Protein AF-A0A965PPX3-F1 (afdb_monomer_lite)

Radius of gyration: 16.18 Å; chains: 1; bounding box: 37×32×42 Å

Structure (mmCIF, N/CA/C/O backbone):
data_AF-A0A965PPX3-F1
#
_entry.id   AF-A0A965PPX3-F1
#
loop_
_atom_site.group_PDB
_atom_site.id
_atom_site.type_symbol
_atom_site.label_atom_id
_atom_site.label_alt_id
_atom_site.label_comp_id
_atom_site.label_asym_id
_atom_site.label_entity_id
_atom_site.label_seq_id
_atom_site.pdbx_PDB_ins_code
_atom_site.Cartn_x
_atom_site.Cartn_y
_atom_site.Cartn_z
_atom_site.occupancy
_atom_site.B_iso_or_equiv
_atom_site.auth_seq_id
_atom_site.auth_comp_id
_atom_site.auth_asym_id
_atom_site.auth_atom_id
_atom_site.pdbx_PDB_model_num
ATOM 1 N N . MET A 1 1 ? 8.881 18.114 15.318 1.00 62.81 1 MET A N 1
ATOM 2 C CA . MET A 1 1 ? 7.863 17.046 15.359 1.00 62.81 1 MET A CA 1
ATOM 3 C C . MET A 1 1 ? 8.590 15.742 15.634 1.00 62.81 1 MET A C 1
ATOM 5 O O . MET A 1 1 ? 9.447 15.368 14.833 1.00 62.81 1 MET A O 1
ATOM 9 N N . ILE A 1 2 ? 8.352 15.150 16.800 1.00 89.44 2 ILE A N 1
ATOM 10 C CA . ILE A 1 2 ? 9.018 13.925 17.264 1.00 89.44 2 ILE A CA 1
ATOM 11 C C . ILE A 1 2 ? 8.296 12.715 16.636 1.00 89.44 2 ILE A C 1
ATOM 13 O O . ILE A 1 2 ? 7.190 12.852 16.116 1.00 89.44 2 ILE A O 1
ATOM 17 N N . TYR A 1 3 ? 8.942 11.547 16.596 1.00 92.56 3 TYR A N 1
ATOM 18 C CA . TYR A 1 3 ? 8.386 10.312 16.024 1.00 92.56 3 TYR A CA 1
ATOM 19 C C . TYR A 1 3 ? 6.971 9.988 16.544 1.00 92.56 3 TYR A C 1
ATOM 21 O O . TYR A 1 3 ? 6.069 9.766 15.740 1.00 92.56 3 TYR A O 1
ATOM 29 N N . GLU A 1 4 ? 6.758 10.060 17.861 1.00 95.19 4 GLU A N 1
ATOM 30 C CA . GLU A 1 4 ? 5.465 9.761 18.499 1.00 95.19 4 GLU A CA 1
ATOM 31 C C . GLU A 1 4 ? 4.334 10.692 18.047 1.00 95.19 4 GLU A C 1
ATOM 33 O O . GLU A 1 4 ? 3.204 10.243 17.839 1.00 95.19 4 GLU A O 1
ATOM 38 N N . ASP A 1 5 ? 4.638 11.974 17.812 1.00 96.75 5 ASP A N 1
ATOM 39 C CA . ASP A 1 5 ? 3.655 12.940 17.308 1.00 96.75 5 ASP A CA 1
ATOM 40 C C . ASP A 1 5 ? 3.153 12.519 15.921 1.00 96.75 5 ASP A C 1
ATOM 42 O O . ASP A 1 5 ? 1.961 12.599 15.627 1.00 96.75 5 ASP A O 1
ATOM 46 N N . LYS A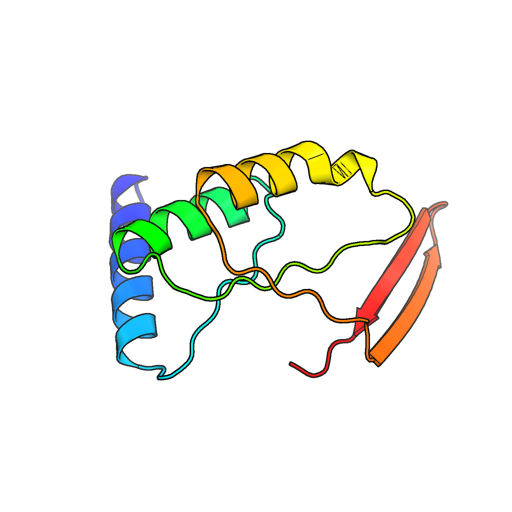 1 6 ? 4.063 12.032 15.064 1.00 95.62 6 LYS A N 1
ATOM 47 C CA . LYS A 1 6 ? 3.728 11.581 13.706 1.00 95.62 6 LYS A CA 1
ATOM 48 C C . LYS A 1 6 ? 2.885 10.315 13.723 1.00 95.62 6 LYS A C 1
ATOM 50 O O . LYS A 1 6 ? 1.937 10.219 12.950 1.00 95.62 6 LYS A O 1
ATOM 55 N N . VAL A 1 7 ? 3.227 9.359 14.587 1.00 96.44 7 VAL A N 1
ATOM 56 C CA . VAL A 1 7 ? 2.465 8.112 14.735 1.00 96.44 7 VAL A CA 1
ATOM 57 C C . VAL A 1 7 ? 1.061 8.417 15.253 1.00 96.44 7 VAL A C 1
ATOM 59 O O . VAL A 1 7 ? 0.081 7.974 14.658 1.00 96.44 7 VAL A O 1
ATOM 62 N N . SER A 1 8 ? 0.952 9.247 16.292 1.00 97.00 8 SER A N 1
ATOM 63 C CA . SER A 1 8 ? -0.336 9.666 16.858 1.00 97.00 8 SER A CA 1
ATOM 64 C C . SER A 1 8 ? -1.204 10.379 15.821 1.00 97.00 8 SER A C 1
ATOM 66 O O . SER A 1 8 ? -2.376 10.044 15.655 1.00 97.00 8 SER A O 1
ATOM 68 N N . TYR A 1 9 ? -0.614 11.310 15.068 1.00 97.56 9 TYR A N 1
ATOM 69 C CA . TYR A 1 9 ? -1.306 12.012 13.991 1.00 97.56 9 TYR A CA 1
ATOM 70 C C . TYR A 1 9 ? -1.768 11.063 12.874 1.00 97.56 9 TYR A C 1
ATOM 72 O O . TYR A 1 9 ? -2.897 11.173 12.403 1.00 97.56 9 TYR A O 1
ATOM 80 N N . ALA A 1 10 ? -0.940 10.089 12.481 1.00 97.75 10 ALA A N 1
ATOM 81 C CA . ALA A 1 10 ? -1.321 9.095 11.480 1.00 97.75 10 ALA A CA 1
ATOM 82 C C . ALA A 1 10 ? -2.512 8.239 11.941 1.00 97.75 10 ALA A C 1
ATOM 84 O O . ALA A 1 10 ? -3.435 8.017 11.160 1.00 97.75 10 ALA A O 1
ATOM 85 N N . HIS A 1 11 ? -2.536 7.805 13.208 1.00 98.19 11 HIS A N 1
ATOM 86 C CA . HIS A 1 11 ? -3.679 7.070 13.757 1.00 98.19 11 HIS A CA 1
ATOM 87 C C . HIS A 1 11 ? -4.968 7.899 13.720 1.00 98.19 11 HIS A C 1
ATOM 89 O O . HIS A 1 11 ? -5.993 7.371 13.294 1.00 98.19 11 HIS A O 1
ATOM 95 N N . GLN A 1 12 ? -4.905 9.180 14.101 1.00 98.25 12 GLN A N 1
ATOM 96 C CA . GLN A 1 12 ? -6.055 10.091 14.046 1.00 98.25 12 GLN A CA 1
ATOM 97 C C . GLN A 1 12 ? -6.572 10.276 12.616 1.00 98.25 12 GLN A C 1
ATOM 99 O O . GLN A 1 12 ? -7.776 10.205 12.380 1.00 98.25 12 GLN A O 1
ATOM 104 N N . LEU A 1 13 ? -5.671 10.474 11.650 1.00 98.12 13 LEU A N 1
ATOM 105 C CA . LEU A 1 13 ? -6.047 10.651 10.248 1.00 98.12 13 LEU A CA 1
ATOM 106 C C . LEU A 1 13 ? -6.711 9.393 9.667 1.00 98.12 13 LEU A C 1
ATOM 108 O O . LEU A 1 13 ? -7.689 9.496 8.925 1.00 98.12 13 LEU A O 1
ATOM 112 N N . ILE A 1 14 ? -6.197 8.209 10.012 1.00 98.19 14 ILE A N 1
ATOM 113 C CA . ILE A 1 14 ? -6.787 6.933 9.593 1.00 98.19 14 ILE A CA 1
ATOM 114 C C . ILE A 1 14 ? -8.194 6.794 10.172 1.00 98.19 14 ILE A C 1
ATOM 116 O O . ILE A 1 14 ? -9.126 6.531 9.420 1.00 98.19 14 ILE A O 1
ATOM 120 N N . GLU A 1 15 ? -8.363 7.007 11.477 1.00 98.12 15 GLU A N 1
ATOM 121 C CA . GLU A 1 15 ? -9.666 6.906 12.141 1.00 98.12 15 GLU A CA 1
ATOM 122 C C . GLU A 1 15 ? -10.701 7.851 11.510 1.00 98.12 15 GLU A C 1
ATOM 124 O O . GLU A 1 15 ? -11.800 7.418 11.159 1.00 98.12 15 GLU A O 1
ATOM 129 N N . GLN A 1 16 ? -10.322 9.110 11.269 1.00 98.00 16 GLN A N 1
ATOM 130 C CA . GLN A 1 16 ? -11.174 10.095 10.594 1.00 98.00 16 GLN A CA 1
ATOM 131 C C . GLN A 1 16 ? -11.564 9.642 9.183 1.00 98.00 16 GLN A C 1
ATOM 133 O O . GLN A 1 16 ? -12.742 9.658 8.836 1.00 98.00 16 GLN A O 1
ATOM 138 N N . SER A 1 17 ? -10.597 9.166 8.396 1.00 97.44 17 SER A N 1
ATOM 139 C CA . SER A 1 17 ? -10.847 8.696 7.028 1.00 97.44 17 SER A CA 1
ATOM 140 C C . SER A 1 17 ? -11.783 7.482 7.001 1.00 97.44 17 SER A C 1
ATOM 142 O O . SER A 1 17 ? -12.668 7.389 6.152 1.00 97.44 17 SER A O 1
ATOM 144 N N . LEU A 1 18 ? -11.615 6.541 7.935 1.00 96.88 18 LEU A N 1
ATOM 145 C CA . LEU A 1 18 ? -12.472 5.356 8.034 1.00 96.88 18 LEU A CA 1
ATOM 146 C C . LEU A 1 18 ? -13.904 5.700 8.466 1.00 96.88 18 LEU A C 1
ATOM 148 O O . LEU A 1 18 ? -14.823 4.969 8.101 1.00 96.88 18 LEU A O 1
ATOM 152 N N . ALA A 1 19 ? -14.090 6.783 9.226 1.00 97.12 19 ALA A N 1
ATOM 153 C CA . ALA A 1 19 ? -15.405 7.282 9.620 1.00 97.12 19 ALA A CA 1
ATOM 154 C C . ALA A 1 19 ? -16.089 8.101 8.509 1.00 97.12 19 ALA A C 1
ATOM 156 O O . ALA A 1 19 ? -17.311 8.056 8.384 1.00 97.12 19 ALA A O 1
ATOM 157 N N . GLU A 1 20 ? -15.317 8.841 7.709 1.00 98.00 20 GLU A N 1
ATOM 158 C CA . GLU A 1 20 ? -15.833 9.706 6.642 1.00 98.00 20 GLU A CA 1
ATOM 159 C C . GLU A 1 20 ? -16.251 8.921 5.388 1.00 98.00 20 GLU A C 1
ATOM 161 O O . GLU A 1 20 ? -17.290 9.209 4.791 1.00 98.00 20 GLU A O 1
ATOM 166 N N . PHE A 1 21 ? -15.474 7.910 4.986 1.00 96.50 21 PHE A N 1
ATOM 167 C CA . PHE A 1 21 ? -15.681 7.199 3.721 1.00 96.50 21 PHE A CA 1
ATOM 168 C C . PHE A 1 21 ? -16.302 5.808 3.915 1.00 96.50 21 PHE A C 1
ATOM 170 O O . PHE A 1 21 ? -15.810 4.986 4.685 1.00 96.50 21 PHE A O 1
ATOM 177 N N . GLY A 1 22 ? -17.347 5.491 3.138 1.00 94.62 22 GLY A N 1
ATOM 178 C CA . GLY A 1 22 ? -18.066 4.210 3.240 1.00 94.62 22 GLY A CA 1
ATOM 179 C C . GLY A 1 22 ? -17.329 2.994 2.660 1.00 94.62 22 GLY A C 1
ATOM 180 O O . GLY A 1 22 ? -17.507 1.875 3.141 1.00 94.62 22 GLY A O 1
ATOM 181 N N . HIS A 1 23 ? -16.477 3.196 1.649 1.00 94.50 23 HIS A N 1
ATOM 182 C CA . HIS A 1 23 ? -15.772 2.117 0.938 1.00 94.50 23 HIS A CA 1
ATOM 183 C C . HIS A 1 23 ? -14.281 2.417 0.711 1.00 94.50 23 HIS A C 1
ATOM 185 O O . HIS A 1 23 ? -13.825 2.423 -0.433 1.00 94.50 23 HIS A O 1
ATOM 191 N N . PRO A 1 24 ? -13.490 2.695 1.760 1.00 96.50 24 PRO A N 1
ATOM 192 C CA . PRO A 1 24 ? -12.082 2.991 1.570 1.00 96.50 24 PRO A CA 1
ATOM 193 C C . PRO A 1 24 ? -11.305 1.701 1.275 1.00 96.50 24 PRO A C 1
ATOM 195 O O . PRO A 1 24 ? -11.700 0.596 1.656 1.00 96.50 24 PRO A O 1
ATOM 198 N N . CYS A 1 25 ? -10.176 1.855 0.596 1.00 96.19 25 CYS A N 1
ATOM 199 C CA . CYS A 1 25 ? -9.254 0.779 0.257 1.00 96.19 25 CYS A CA 1
ATOM 200 C C . CYS A 1 25 ? -7.816 1.218 0.547 1.00 96.19 25 CYS A C 1
ATOM 202 O O . CYS A 1 25 ? -7.549 2.403 0.758 1.00 96.19 25 CYS A O 1
ATOM 204 N N . ILE A 1 26 ? -6.888 0.262 0.570 1.00 97.19 26 ILE A N 1
ATOM 205 C CA . ILE A 1 26 ? -5.466 0.541 0.790 1.00 97.19 26 ILE A CA 1
ATOM 206 C C . ILE A 1 26 ? -4.720 0.347 -0.529 1.00 97.19 26 ILE A C 1
ATOM 208 O O . ILE A 1 26 ? -4.602 -0.778 -1.010 1.00 97.19 26 ILE A O 1
ATOM 212 N N . ALA A 1 27 ? -4.162 1.418 -1.091 1.00 96.00 27 ALA A N 1
ATOM 213 C CA . ALA A 1 27 ? -3.172 1.299 -2.158 1.00 96.00 27 ALA A CA 1
ATOM 214 C C . ALA A 1 27 ? -1.830 0.856 -1.549 1.00 96.00 27 ALA A C 1
ATOM 216 O O . ALA A 1 27 ? -1.210 1.599 -0.783 1.00 96.00 27 ALA A O 1
ATOM 217 N N . CYS A 1 28 ? -1.385 -0.366 -1.851 1.00 97.56 28 CYS A N 1
ATOM 218 C CA . CYS A 1 28 ? -0.204 -0.958 -1.226 1.00 97.56 28 CYS A CA 1
ATOM 219 C C . CYS A 1 28 ? 0.729 -1.569 -2.271 1.00 97.56 28 CYS A C 1
ATOM 221 O O . CYS A 1 28 ? 0.400 -2.566 -2.905 1.00 97.56 28 CYS A O 1
ATOM 223 N N . SER A 1 29 ? 1.932 -1.006 -2.402 1.00 96.00 29 SER A N 1
ATOM 224 C CA . SER A 1 29 ? 3.002 -1.575 -3.236 1.00 96.00 29 SER A CA 1
ATOM 225 C C . SER A 1 29 ? 3.815 -2.661 -2.524 1.00 96.00 29 SER A C 1
ATOM 227 O O . SER A 1 29 ? 4.725 -3.235 -3.116 1.00 96.00 29 SER A O 1
ATOM 229 N N . PHE A 1 30 ? 3.540 -2.895 -1.234 1.00 97.31 30 PHE A N 1
ATOM 230 C CA . PHE A 1 30 ? 4.350 -3.714 -0.323 1.00 97.31 30 PHE A CA 1
ATOM 231 C C . PHE A 1 30 ? 5.804 -3.234 -0.151 1.00 97.31 30 PHE A C 1
ATOM 233 O O . PHE A 1 30 ? 6.637 -3.944 0.411 1.00 97.31 30 PHE A O 1
ATOM 240 N N . GLY A 1 31 ? 6.115 -2.005 -0.578 1.00 96.44 31 GLY A N 1
ATOM 241 C CA . GLY A 1 31 ? 7.340 -1.306 -0.197 1.00 96.44 31 GLY A CA 1
ATOM 242 C C . GLY A 1 31 ? 7.301 -0.826 1.258 1.00 96.44 31 GLY A C 1
ATOM 243 O O . GLY A 1 31 ? 6.255 -0.848 1.905 1.00 96.44 31 GLY A O 1
ATOM 244 N N . LYS A 1 32 ? 8.438 -0.341 1.775 1.00 97.06 32 LYS A N 1
ATOM 245 C CA . LYS A 1 32 ? 8.587 0.059 3.189 1.00 97.06 32 LYS A CA 1
ATOM 246 C C . LYS A 1 32 ? 7.494 1.027 3.674 1.00 97.06 32 LYS A C 1
ATOM 248 O O . LYS A 1 32 ? 6.945 0.825 4.749 1.00 97.06 32 LYS A O 1
ATOM 253 N N . ASP A 1 33 ? 7.148 2.035 2.870 1.00 97.31 33 ASP A N 1
ATOM 254 C CA . ASP A 1 33 ? 6.201 3.079 3.277 1.00 97.31 33 ASP A CA 1
ATOM 255 C C . ASP A 1 33 ? 4.770 2.529 3.278 1.00 97.31 33 ASP A C 1
ATOM 257 O O . ASP A 1 33 ? 4.042 2.683 4.257 1.00 97.31 33 ASP A O 1
ATOM 261 N N . SER A 1 34 ? 4.392 1.791 2.228 1.00 97.75 34 SER A N 1
ATOM 262 C CA . SER A 1 34 ? 3.094 1.111 2.160 1.00 97.75 34 SER A CA 1
ATOM 263 C C . SER A 1 34 ? 2.932 0.048 3.247 1.00 97.75 34 SER A C 1
ATOM 265 O O . SER A 1 34 ? 1.828 -0.119 3.749 1.00 97.75 34 SER A O 1
ATOM 267 N N . MET A 1 35 ? 4.005 -0.640 3.651 1.00 98.12 35 MET A N 1
ATOM 268 C CA . MET A 1 35 ? 3.962 -1.608 4.752 1.00 98.12 35 MET A CA 1
ATOM 269 C C . MET A 1 35 ? 3.691 -0.941 6.100 1.00 98.12 35 MET A C 1
ATOM 271 O O . MET A 1 35 ? 2.923 -1.480 6.891 1.00 98.12 35 MET A O 1
ATOM 275 N N . VAL A 1 36 ? 4.273 0.236 6.351 1.00 97.56 36 VAL A N 1
ATOM 276 C CA . VAL A 1 36 ? 3.968 1.016 7.559 1.00 97.56 36 VAL A CA 1
ATOM 277 C C . VAL A 1 36 ? 2.508 1.468 7.545 1.00 97.56 36 VAL A C 1
ATOM 279 O O . VAL A 1 36 ? 1.813 1.297 8.541 1.00 97.56 36 VAL A O 1
ATOM 282 N N . VAL A 1 37 ? 2.009 1.981 6.416 1.00 97.69 37 VAL A N 1
ATOM 283 C CA . VAL A 1 37 ? 0.593 2.371 6.290 1.00 97.69 37 VAL A CA 1
ATOM 284 C C . VAL A 1 37 ? -0.334 1.167 6.477 1.00 97.69 37 VAL A C 1
ATOM 286 O O . VAL A 1 37 ? -1.298 1.261 7.232 1.00 97.69 37 VAL A O 1
ATOM 289 N N . LEU A 1 38 ? -0.033 0.029 5.846 1.00 98.12 38 LEU A N 1
ATOM 290 C CA . LEU A 1 38 ? -0.795 -1.211 5.996 1.00 98.12 38 LEU A CA 1
ATOM 291 C C . LEU A 1 38 ? -0.847 -1.661 7.462 1.00 98.12 38 LEU A C 1
ATOM 293 O O . LEU A 1 38 ? -1.923 -2.003 7.944 1.00 98.12 38 LEU A O 1
ATOM 297 N N . ASP A 1 39 ? 0.283 -1.640 8.175 1.00 97.56 39 ASP A N 1
ATOM 298 C CA . ASP A 1 39 ? 0.332 -1.983 9.601 1.00 97.56 39 ASP A CA 1
ATOM 299 C C . ASP A 1 39 ? -0.537 -1.041 10.443 1.00 97.56 39 ASP A C 1
ATOM 301 O O . ASP A 1 39 ? -1.366 -1.500 11.229 1.00 97.56 39 ASP A O 1
ATOM 305 N N . LEU A 1 40 ? -0.408 0.274 10.238 1.00 97.88 40 LEU A N 1
ATOM 306 C CA . LEU A 1 40 ? -1.180 1.274 10.976 1.00 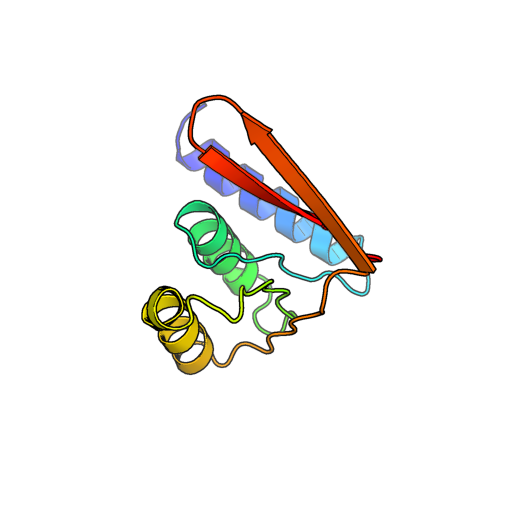97.88 40 LEU A CA 1
ATOM 307 C C . LEU A 1 40 ? -2.686 1.143 10.721 1.00 97.88 40 LEU A C 1
ATOM 309 O O . LEU A 1 40 ? -3.467 1.180 11.670 1.00 97.88 40 LEU A O 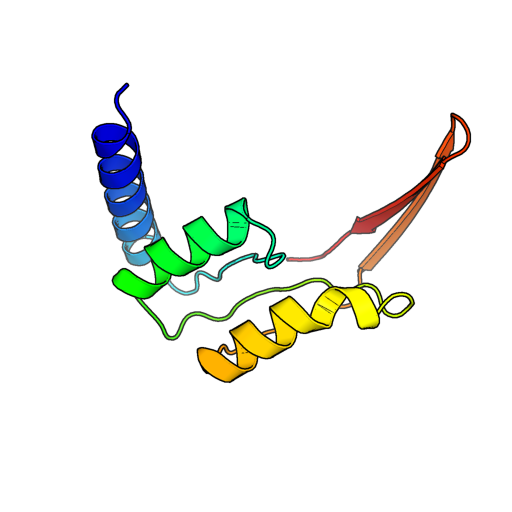1
ATOM 313 N N . VAL A 1 41 ? -3.103 0.960 9.465 1.00 97.94 41 VAL A N 1
ATOM 314 C CA . VAL A 1 41 ? -4.521 0.821 9.104 1.00 97.94 41 VAL A CA 1
ATOM 315 C C . VAL A 1 41 ? -5.110 -0.467 9.675 1.00 97.94 41 VAL A C 1
ATOM 317 O O . VAL A 1 41 ? -6.200 -0.427 10.243 1.00 97.94 41 VAL A O 1
ATOM 320 N N . ARG A 1 42 ? -4.381 -1.590 9.615 1.00 96.69 42 ARG A N 1
ATOM 321 C CA . ARG A 1 42 ? -4.854 -2.883 10.140 1.00 96.69 42 ARG A CA 1
ATOM 322 C C . ARG A 1 42 ? -5.085 -2.895 11.648 1.00 96.69 42 ARG A C 1
ATOM 324 O O . ARG A 1 42 ? -5.886 -3.692 12.119 1.00 96.69 42 ARG A O 1
ATOM 331 N N . ARG A 1 43 ? -4.432 -2.009 12.406 1.00 96.81 43 ARG A N 1
ATOM 332 C CA . ARG A 1 43 ? -4.706 -1.829 13.845 1.00 96.81 43 ARG A CA 1
ATOM 333 C C . ARG A 1 43 ? -6.077 -1.206 14.122 1.00 96.81 43 ARG A C 1
ATOM 335 O O . ARG A 1 43 ? -6.571 -1.339 15.236 1.00 96.81 43 ARG A O 1
ATOM 342 N N . HIS A 1 44 ? -6.667 -0.535 13.133 1.00 97.12 44 HIS A N 1
ATOM 343 C CA . HIS A 1 44 ? -8.009 0.048 13.208 1.00 97.12 44 HIS A CA 1
ATOM 344 C C . HIS A 1 44 ? -9.055 -0.823 12.511 1.00 97.12 44 HIS A C 1
ATOM 346 O O . HIS A 1 44 ? -10.145 -1.018 13.042 1.00 97.12 44 HIS A O 1
ATOM 352 N N . ARG A 1 45 ? -8.733 -1.342 11.318 1.00 95.75 45 ARG A N 1
ATOM 353 C CA . ARG A 1 45 ? -9.596 -2.234 10.538 1.00 95.75 45 ARG A CA 1
ATOM 354 C C . ARG A 1 45 ? -8.775 -3.137 9.616 1.00 95.75 45 ARG A C 1
ATOM 356 O O . ARG A 1 45 ? -8.020 -2.645 8.777 1.00 95.75 45 ARG A O 1
ATOM 363 N N . ASP A 1 46 ? -8.942 -4.449 9.744 1.00 95.19 46 ASP A N 1
ATOM 364 C CA . ASP A 1 46 ? -8.104 -5.466 9.098 1.00 95.19 46 ASP A CA 1
ATOM 365 C C . ASP A 1 46 ? -8.738 -6.165 7.880 1.00 95.19 46 ASP A C 1
ATOM 367 O O . ASP A 1 46 ? -8.043 -6.899 7.180 1.00 95.19 46 ASP A O 1
ATOM 371 N N . ASP A 1 47 ? -10.008 -5.894 7.572 1.00 95.50 47 ASP A N 1
ATOM 372 C CA . ASP A 1 47 ? -10.779 -6.517 6.482 1.00 95.50 47 ASP A CA 1
ATOM 373 C C . ASP A 1 47 ? -10.843 -5.677 5.186 1.00 95.50 47 ASP A C 1
ATOM 375 O O . ASP A 1 47 ? -11.556 -6.004 4.224 1.00 95.50 47 ASP A O 1
ATOM 379 N N . LEU A 1 48 ? -10.078 -4.583 5.144 1.00 97.44 48 LEU A N 1
ATOM 380 C CA . LEU A 1 48 ? -10.055 -3.658 4.017 1.00 97.44 48 LEU A CA 1
ATOM 381 C C . LEU A 1 48 ? -9.516 -4.296 2.732 1.00 97.44 48 LEU A C 1
ATOM 383 O O . LEU A 1 48 ? -8.515 -5.015 2.770 1.00 97.44 48 LEU A O 1
ATOM 387 N N . PRO A 1 49 ? -10.123 -3.999 1.564 1.00 97.56 49 PRO A N 1
ATOM 388 C CA . PRO A 1 49 ? -9.560 -4.425 0.301 1.00 97.56 49 PRO A CA 1
ATOM 389 C C . PRO A 1 49 ? -8.275 -3.641 0.012 1.00 97.56 49 PRO A C 1
ATOM 391 O O . PRO A 1 49 ? -8.182 -2.431 0.247 1.00 97.56 49 PRO A O 1
ATOM 394 N N . VAL A 1 50 ? -7.289 -4.345 -0.529 1.00 98.12 50 VAL A N 1
ATOM 39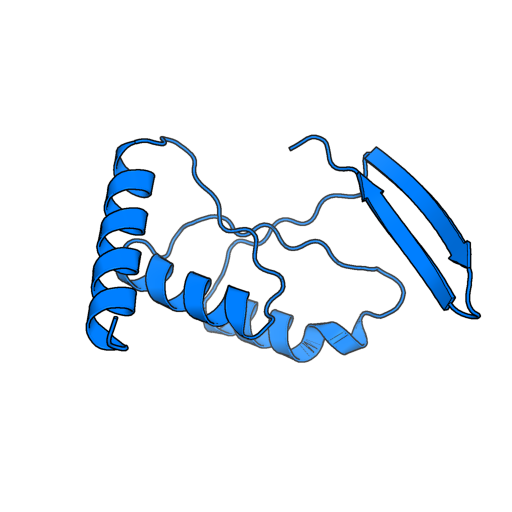5 C CA . VAL A 1 50 ? -5.995 -3.793 -0.928 1.00 98.12 50 VAL A CA 1
ATOM 396 C C . VAL A 1 50 ? -5.938 -3.723 -2.448 1.00 98.12 50 VAL A C 1
ATOM 398 O O . VAL A 1 50 ? -6.274 -4.695 -3.121 1.00 98.12 50 VAL A O 1
ATOM 401 N N . VAL A 1 51 ? -5.488 -2.597 -2.993 1.00 97.00 51 VAL A N 1
ATOM 402 C CA . VAL A 1 51 ? -5.167 -2.453 -4.416 1.00 97.00 51 VAL A CA 1
ATOM 403 C C . VAL A 1 51 ? -3.655 -2.540 -4.577 1.00 97.00 51 VAL A C 1
ATOM 405 O O . VAL A 1 51 ? -2.913 -1.775 -3.954 1.00 97.00 51 VAL A O 1
ATOM 408 N N . PHE A 1 52 ? -3.205 -3.482 -5.403 1.00 95.75 52 PHE A N 1
ATOM 409 C CA . PHE A 1 52 ? -1.796 -3.703 -5.698 1.00 95.75 52 PHE A CA 1
ATOM 410 C C . PHE A 1 52 ? -1.586 -3.902 -7.198 1.00 95.75 52 PHE A C 1
ATOM 412 O O . PHE A 1 52 ? -1.866 -4.972 -7.733 1.00 95.75 52 PHE A O 1
ATOM 419 N N . HIS A 1 53 ? -1.063 -2.869 -7.855 1.00 92.69 53 HIS A N 1
ATOM 420 C CA . HIS A 1 53 ? -0.716 -2.918 -9.272 1.00 92.69 53 HIS A CA 1
ATOM 421 C C . HIS A 1 53 ? 0.589 -3.683 -9.479 1.00 92.69 53 HIS A C 1
ATOM 423 O O . HIS A 1 53 ? 1.625 -3.326 -8.904 1.00 92.69 53 HIS A O 1
ATOM 429 N N . ARG A 1 54 ? 0.535 -4.737 -10.298 1.00 89.69 54 ARG A N 1
ATOM 430 C CA . ARG A 1 54 ? 1.683 -5.601 -10.588 1.00 89.69 54 ARG A CA 1
ATOM 431 C C . ARG A 1 54 ? 2.056 -5.551 -12.057 1.00 89.69 54 ARG A C 1
ATOM 433 O O . ARG A 1 54 ? 1.204 -5.525 -12.936 1.00 89.69 54 ARG A O 1
ATOM 440 N N . GLU A 1 55 ? 3.354 -5.658 -12.299 1.00 87.75 55 GLU A N 1
ATOM 441 C CA . GLU A 1 55 ? 3.911 -5.778 -13.634 1.00 87.75 55 GLU A CA 1
ATOM 442 C C . GLU A 1 55 ? 4.109 -7.255 -13.995 1.00 87.75 55 GLU A C 1
ATOM 444 O O . GLU A 1 55 ? 4.874 -7.966 -13.327 1.00 87.75 55 GLU A O 1
ATOM 449 N N . PRO A 1 56 ? 3.469 -7.756 -15.066 1.00 84.00 56 PRO A N 1
ATOM 450 C CA . PRO A 1 56 ? 3.468 -9.183 -15.378 1.00 84.00 56 PRO A CA 1
ATOM 451 C C . PRO A 1 56 ? 4.845 -9.725 -15.794 1.00 84.00 56 PRO A C 1
ATOM 453 O O . PRO A 1 56 ? 5.073 -10.931 -15.715 1.00 84.00 56 PRO A O 1
ATOM 456 N N . TRP A 1 57 ? 5.786 -8.872 -16.216 1.00 84.69 57 TRP A N 1
ATOM 457 C CA . TRP A 1 57 ? 7.097 -9.306 -16.722 1.00 84.69 57 TRP A CA 1
ATOM 458 C C . TRP A 1 57 ? 8.174 -9.490 -15.640 1.00 84.69 57 TRP A C 1
ATOM 460 O O . TRP A 1 57 ? 9.252 -10.005 -15.939 1.00 84.69 57 TRP A O 1
ATOM 470 N N . GLN A 1 58 ? 7.920 -9.109 -14.381 1.00 88.38 58 GLN A N 1
ATOM 471 C CA . GLN A 1 58 ? 8.878 -9.281 -13.273 1.00 88.38 58 GLN A CA 1
ATOM 472 C C . GLN A 1 58 ? 8.246 -9.910 -12.017 1.00 88.38 58 GLN A C 1
ATOM 474 O O . GLN A 1 58 ? 8.419 -9.397 -10.909 1.00 88.38 58 GLN A O 1
ATOM 479 N N . PRO A 1 59 ? 7.587 -11.080 -12.136 1.00 90.19 59 PRO A N 1
ATOM 480 C CA . PRO A 1 59 ? 6.831 -11.680 -11.034 1.00 90.19 59 PRO A CA 1
ATOM 481 C C . PRO A 1 59 ? 7.702 -12.042 -9.822 1.00 90.19 59 PRO A C 1
ATOM 483 O O . PRO A 1 59 ? 7.241 -12.032 -8.686 1.00 90.19 59 PRO A O 1
ATOM 486 N N . HIS A 1 60 ? 8.994 -12.315 -10.034 1.00 92.50 60 HIS A N 1
ATOM 487 C CA . HIS A 1 60 ? 9.926 -12.661 -8.958 1.00 92.50 60 HIS A CA 1
ATOM 488 C C . HIS A 1 60 ? 10.086 -11.553 -7.902 1.00 92.50 60 HIS A C 1
ATOM 490 O O . HIS A 1 60 ? 10.435 -11.862 -6.761 1.00 92.50 60 HIS A O 1
ATOM 496 N N . LYS A 1 61 ? 9.818 -10.286 -8.254 1.00 92.62 61 LYS A N 1
ATOM 497 C CA . LYS A 1 61 ? 9.881 -9.148 -7.324 1.00 92.62 61 LYS A CA 1
ATOM 498 C C . LYS A 1 61 ? 8.794 -9.205 -6.251 1.00 92.62 61 LYS A C 1
ATOM 500 O O . LYS A 1 61 ? 8.961 -8.617 -5.187 1.00 92.62 61 LYS A O 1
ATOM 505 N N . TYR A 1 62 ? 7.715 -9.945 -6.498 1.00 95.75 62 TYR A N 1
ATOM 506 C CA . TYR A 1 62 ? 6.537 -9.954 -5.637 1.00 95.75 62 TYR A CA 1
ATOM 507 C C . TYR A 1 62 ? 6.537 -11.054 -4.580 1.00 95.75 62 TYR A C 1
ATOM 509 O O . TYR A 1 62 ? 5.627 -11.090 -3.767 1.00 95.75 62 TYR A O 1
ATOM 517 N N . ARG A 1 63 ? 7.596 -11.870 -4.472 1.00 96.88 63 ARG A N 1
ATOM 518 C CA . ARG A 1 63 ? 7.691 -12.933 -3.449 1.00 96.88 63 ARG A CA 1
ATOM 519 C C . ARG A 1 63 ? 7.435 -12.442 -2.022 1.00 96.88 63 ARG A C 1
ATOM 521 O O . ARG A 1 63 ? 6.789 -13.135 -1.245 1.00 96.88 63 ARG A O 1
ATOM 528 N N . PHE A 1 64 ? 7.956 -11.264 -1.673 1.00 97.06 64 PHE A N 1
ATOM 529 C CA . PHE A 1 64 ? 7.706 -10.665 -0.361 1.00 97.06 64 PHE A CA 1
ATOM 530 C C . PHE A 1 64 ? 6.243 -10.233 -0.210 1.00 97.06 64 PHE A C 1
ATOM 532 O O . PHE A 1 64 ? 5.616 -10.563 0.792 1.00 97.06 64 PHE A O 1
ATOM 539 N N . ALA A 1 65 ? 5.696 -9.547 -1.218 1.00 97.81 65 ALA A N 1
ATOM 540 C CA . ALA A 1 65 ? 4.296 -9.134 -1.238 1.00 97.81 65 ALA A CA 1
ATOM 541 C C . ALA A 1 65 ? 3.364 -10.344 -1.089 1.00 97.81 65 ALA A C 1
ATOM 543 O O . ALA A 1 65 ? 2.523 -10.356 -0.199 1.00 97.81 65 ALA A O 1
ATOM 544 N N . ASP A 1 66 ? 3.578 -11.398 -1.875 1.00 97.69 66 ASP A N 1
ATOM 545 C CA . ASP A 1 66 ? 2.778 -12.624 -1.844 1.00 97.69 66 ASP A CA 1
ATOM 546 C C . ASP A 1 66 ? 2.821 -13.301 -0.465 1.00 97.69 66 ASP A C 1
ATOM 548 O O . ASP A 1 66 ? 1.783 -13.710 0.059 1.00 97.69 66 ASP A O 1
ATOM 552 N N . ALA A 1 67 ? 3.998 -13.358 0.170 1.00 98.19 67 ALA A N 1
ATOM 553 C CA . ALA A 1 67 ? 4.139 -13.893 1.523 1.00 98.19 67 ALA A CA 1
ATOM 554 C C . ALA A 1 67 ? 3.366 -13.058 2.557 1.00 98.19 67 ALA A C 1
ATOM 556 O O . ALA A 1 67 ? 2.702 -13.623 3.424 1.00 98.19 67 ALA A O 1
ATOM 557 N N . VAL A 1 68 ? 3.408 -11.726 2.455 1.00 98.12 68 VAL A N 1
ATOM 558 C CA . VAL A 1 68 ? 2.640 -10.817 3.323 1.00 98.12 68 VAL A CA 1
ATOM 559 C C . VAL A 1 68 ? 1.135 -10.979 3.098 1.00 98.12 68 VAL A C 1
ATOM 561 O O . VAL A 1 68 ? 0.380 -11.067 4.067 1.00 98.12 68 VAL A O 1
ATOM 564 N N . ILE A 1 69 ? 0.698 -11.058 1.838 1.00 98.19 69 ILE A N 1
ATOM 565 C CA . ILE A 1 69 ? -0.706 -11.257 1.454 1.00 98.19 69 ILE A CA 1
ATOM 566 C C . ILE A 1 69 ? -1.241 -12.548 2.065 1.00 98.19 69 ILE A C 1
ATOM 568 O O . ILE A 1 69 ? -2.295 -12.532 2.699 1.00 98.19 69 ILE A O 1
ATOM 572 N N . GLN A 1 70 ? -0.497 -13.646 1.925 1.00 98.31 70 GLN A N 1
ATOM 573 C CA . GLN A 1 70 ? -0.871 -14.933 2.498 1.00 98.31 70 GLN A CA 1
ATOM 574 C C . GLN A 1 70 ? -0.854 -14.899 4.029 1.00 98.31 70 GLN A C 1
ATOM 576 O O . GLN A 1 70 ? -1.795 -15.376 4.659 1.00 98.31 70 GLN A O 1
ATOM 581 N N . HIS A 1 71 ? 0.196 -14.336 4.631 1.00 97.75 71 HIS A N 1
ATOM 582 C CA . HIS A 1 71 ? 0.365 -14.303 6.083 1.00 97.75 71 HIS A CA 1
ATOM 583 C C . HIS A 1 71 ? -0.752 -13.520 6.784 1.00 97.75 71 HIS A C 1
ATOM 585 O O . HIS A 1 71 ? -1.235 -13.947 7.830 1.00 97.75 71 HIS A O 1
ATOM 591 N N . TYR A 1 72 ? -1.182 -12.401 6.200 1.00 96.88 72 TYR A N 1
ATOM 592 C CA . TYR A 1 72 ? -2.247 -11.566 6.754 1.00 96.88 72 TYR A CA 1
ATOM 593 C C . TYR A 1 72 ? -3.641 -11.868 6.195 1.00 96.88 72 TYR A C 1
ATOM 595 O O . TYR A 1 72 ? -4.597 -11.235 6.633 1.00 96.88 72 TYR A O 1
ATOM 603 N N . GLY A 1 73 ? -3.778 -12.805 5.251 1.00 97.44 73 GLY A N 1
ATOM 604 C CA . GLY A 1 73 ? -5.064 -13.135 4.630 1.00 97.44 73 GLY A CA 1
ATOM 605 C C . GLY A 1 73 ? -5.695 -11.960 3.874 1.00 97.44 73 GLY A C 1
ATOM 606 O O . GLY A 1 73 ? -6.911 -11.791 3.908 1.00 97.44 73 GLY A O 1
ATOM 607 N N . LEU A 1 74 ? -4.880 -11.118 3.226 1.00 98.06 74 LEU A N 1
ATOM 608 C CA . LEU A 1 74 ? -5.355 -9.881 2.599 1.00 98.06 74 LEU A CA 1
ATOM 609 C C . LEU A 1 74 ? -6.217 -10.165 1.365 1.00 98.06 74 LEU A C 1
ATOM 611 O O . LEU A 1 74 ? -5.854 -10.963 0.498 1.00 98.06 74 LEU A O 1
ATOM 615 N N . ARG A 1 75 ? -7.316 -9.419 1.226 1.00 97.75 75 ARG A N 1
ATOM 616 C CA . ARG A 1 75 ? -8.115 -9.390 -0.002 1.00 97.75 75 ARG A CA 1
ATOM 617 C C . ARG A 1 75 ? -7.524 -8.373 -0.977 1.00 97.75 75 ARG A C 1
ATOM 619 O O . ARG A 1 75 ? -7.758 -7.174 -0.838 1.00 97.75 75 ARG A O 1
ATOM 626 N N . VAL A 1 76 ? -6.754 -8.861 -1.949 1.00 97.56 76 VAL A N 1
ATOM 627 C CA . VAL A 1 76 ? -6.004 -8.024 -2.900 1.00 97.56 76 VAL A CA 1
ATOM 628 C C . VAL A 1 76 ? -6.648 -8.023 -4.280 1.00 97.56 76 VAL A C 1
ATOM 630 O O . VAL A 1 76 ? -6.962 -9.079 -4.828 1.00 97.56 76 VAL A O 1
ATOM 633 N N . TYR A 1 77 ? -6.776 -6.832 -4.852 1.00 95.69 77 TYR A N 1
ATOM 634 C CA . TYR A 1 77 ? -7.205 -6.592 -6.221 1.00 95.69 77 TYR A CA 1
ATOM 635 C C . TYR A 1 77 ? -6.061 -6.007 -7.042 1.00 95.69 77 TYR A C 1
ATOM 637 O O . TYR A 1 77 ? -5.262 -5.206 -6.556 1.00 95.69 77 TYR A O 1
ATOM 645 N N . ASP A 1 78 ? -6.024 -6.409 -8.302 1.00 91.88 78 ASP A N 1
ATOM 646 C CA . ASP A 1 78 ? -5.119 -5.906 -9.321 1.00 91.88 78 ASP A CA 1
ATOM 647 C C . ASP A 1 78 ? -5.950 -5.658 -10.579 1.00 91.88 78 ASP A C 1
ATOM 649 O O . ASP A 1 78 ? -6.869 -6.425 -10.884 1.00 91.88 78 ASP A O 1
ATOM 653 N N . PHE A 1 79 ? -5.654 -4.571 -11.275 1.00 89.56 79 PHE A N 1
ATOM 654 C CA . PHE A 1 79 ? -6.403 -4.119 -12.437 1.00 89.56 79 PHE A CA 1
ATOM 655 C C . PHE A 1 79 ? -5.409 -3.783 -13.541 1.00 89.56 79 PHE A C 1
ATOM 657 O O . PHE A 1 79 ? -4.393 -3.156 -13.247 1.00 89.56 79 PHE A O 1
ATOM 664 N N . PRO A 1 80 ? -5.682 -4.150 -14.802 1.00 87.94 80 PRO A N 1
ATOM 665 C CA . PRO A 1 80 ? -4.859 -3.693 -15.908 1.00 87.94 80 PRO A CA 1
ATOM 666 C C . PRO A 1 80 ? -4.999 -2.170 -16.078 1.00 87.94 80 PRO A C 1
ATOM 668 O O . PRO A 1 80 ? -6.081 -1.621 -15.837 1.00 87.94 80 PRO A O 1
ATOM 671 N N . PRO A 1 81 ? -3.940 -1.472 -16.517 1.00 91.56 81 PRO A N 1
ATOM 672 C CA . PRO A 1 81 ? -4.038 -0.057 -16.835 1.00 91.56 81 PRO A CA 1
ATOM 673 C C . PRO A 1 81 ? -4.989 0.165 -18.021 1.00 91.56 81 PRO A C 1
ATOM 675 O O . PRO A 1 81 ? -5.016 -0.601 -18.983 1.00 91.56 81 PRO A O 1
ATOM 678 N N . SER A 1 82 ? -5.759 1.249 -17.959 1.00 94.06 82 SER A N 1
ATOM 679 C CA . SER A 1 82 ? -6.634 1.722 -19.041 1.00 94.06 82 SER A CA 1
ATOM 680 C C . SER A 1 82 ? -5.860 2.340 -20.210 1.00 94.06 82 SER A C 1
ATOM 682 O O . SER A 1 82 ? -6.327 2.320 -21.347 1.00 94.06 82 SER A O 1
ATOM 684 N N . ALA A 1 83 ? -4.670 2.873 -19.934 1.00 93.56 83 ALA A N 1
ATOM 685 C CA . ALA A 1 83 ? -3.721 3.361 -20.923 1.00 93.56 83 ALA A CA 1
ATOM 686 C C . ALA A 1 83 ? -2.297 3.235 -20.375 1.00 93.56 83 ALA A C 1
ATOM 688 O O . ALA A 1 83 ? -2.092 3.261 -19.161 1.00 93.56 83 ALA A O 1
ATOM 689 N N . THR A 1 84 ? -1.317 3.159 -21.271 1.00 93.06 84 THR A N 1
ATOM 690 C CA . THR A 1 84 ? 0.104 3.121 -20.917 1.00 93.06 84 THR A CA 1
ATOM 691 C C . THR A 1 84 ? 0.851 4.167 -21.729 1.00 93.06 84 THR A C 1
ATOM 693 O O . THR A 1 84 ? 0.676 4.250 -22.944 1.00 93.06 84 THR A O 1
ATOM 696 N N . MET A 1 85 ? 1.696 4.949 -21.066 1.00 94.00 85 MET A N 1
ATOM 697 C CA . MET A 1 85 ? 2.652 5.847 -21.705 1.00 94.00 85 MET A CA 1
ATOM 698 C C . MET A 1 85 ? 4.058 5.292 -21.518 1.00 94.00 85 MET A C 1
ATOM 700 O O . MET A 1 85 ? 4.405 4.814 -20.439 1.00 94.00 85 MET A O 1
ATOM 704 N N . VAL A 1 86 ? 4.854 5.360 -22.580 1.00 93.69 86 VAL A N 1
ATOM 705 C CA . VAL A 1 86 ? 6.270 5.001 -22.555 1.00 93.69 86 VAL A CA 1
ATOM 706 C C . VAL A 1 86 ? 7.068 6.276 -22.760 1.00 93.69 86 VAL A C 1
ATOM 708 O O . VAL A 1 86 ? 6.840 6.997 -23.732 1.00 93.69 86 VAL A O 1
ATOM 711 N N . GLN A 1 87 ? 7.987 6.543 -21.842 1.00 93.56 87 GLN A N 1
ATOM 712 C CA . GLN A 1 87 ? 8.925 7.648 -21.933 1.00 93.56 87 GLN A CA 1
ATOM 713 C C . GLN A 1 87 ? 10.340 7.078 -22.022 1.00 93.56 87 GLN A C 1
ATOM 715 O O . GLN A 1 87 ? 10.737 6.251 -21.207 1.00 93.56 87 GLN A O 1
ATOM 720 N N . ASP A 1 88 ? 11.083 7.512 -23.035 1.00 92.56 88 ASP A N 1
ATOM 721 C CA . ASP A 1 88 ? 12.482 7.145 -23.253 1.00 92.56 88 ASP A CA 1
ATOM 722 C C . ASP A 1 88 ? 13.333 8.410 -23.113 1.00 92.56 88 ASP A C 1
ATOM 724 O O . ASP A 1 88 ? 13.112 9.407 -23.810 1.00 92.56 88 ASP A O 1
ATOM 728 N N . GLY A 1 89 ? 14.263 8.400 -22.162 1.00 89.06 89 GLY A N 1
ATOM 729 C CA . GLY A 1 89 ? 15.148 9.526 -21.905 1.00 89.06 89 GLY A CA 1
ATOM 730 C C . GLY A 1 89 ? 16.244 9.175 -20.908 1.00 89.06 89 GLY A C 1
ATOM 731 O O . GLY A 1 89 ? 16.016 8.486 -19.923 1.00 89.06 89 GLY A O 1
ATOM 732 N N . GLY A 1 90 ? 17.466 9.654 -21.156 1.00 82.69 90 GLY A N 1
ATOM 733 C CA . GLY A 1 90 ? 18.577 9.477 -20.211 1.00 82.69 90 GLY A CA 1
ATOM 734 C C . GLY 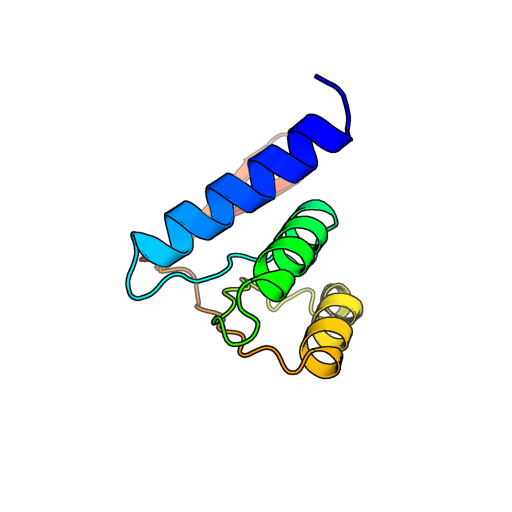A 1 90 ? 19.125 8.048 -20.096 1.00 82.69 90 GLY A C 1
ATOM 735 O O . GLY A 1 90 ? 19.883 7.779 -19.171 1.00 82.69 90 GLY A O 1
ATOM 736 N N . GLY A 1 91 ? 18.794 7.153 -21.035 1.00 90.81 91 GLY A N 1
ATOM 737 C CA . GLY A 1 91 ? 19.229 5.750 -21.013 1.00 90.81 91 GLY A CA 1
ATOM 738 C C . GLY A 1 91 ? 18.308 4.820 -20.220 1.00 90.81 91 GLY A C 1
ATOM 739 O O . GLY A 1 91 ? 18.641 3.648 -20.042 1.00 90.81 91 GLY A O 1
ATOM 740 N N . GLU A 1 92 ? 17.157 5.321 -19.774 1.00 90.94 92 GLU A N 1
ATOM 741 C CA . GLU A 1 92 ? 16.125 4.552 -19.091 1.00 90.94 92 GLU A CA 1
ATOM 742 C C . GLU A 1 92 ? 14.810 4.618 -19.872 1.00 90.94 92 GLU A C 1
ATOM 744 O O . GLU A 1 92 ? 14.508 5.599 -20.555 1.00 90.94 92 GLU A O 1
ATOM 749 N N . VAL A 1 93 ? 14.034 3.539 -19.766 1.00 89.38 93 VAL A N 1
ATOM 750 C CA . VAL A 1 93 ? 12.671 3.467 -20.292 1.00 89.38 93 VAL A CA 1
ATOM 751 C C . VAL A 1 93 ? 11.726 3.421 -19.104 1.00 89.38 93 VAL A C 1
ATOM 753 O O . VAL A 1 93 ? 11.742 2.466 -18.324 1.00 89.38 93 VAL A O 1
ATOM 756 N N . GLU A 1 94 ? 10.890 4.444 -18.987 1.00 90.19 94 GLU A N 1
ATOM 757 C CA . GLU A 1 94 ? 9.840 4.533 -17.982 1.00 90.19 94 GLU A CA 1
ATOM 758 C C . GLU A 1 94 ? 8.496 4.132 -18.593 1.00 90.19 94 GLU A C 1
ATOM 760 O O . GLU A 1 94 ? 8.136 4.539 -19.702 1.00 90.19 94 GLU A O 1
ATOM 765 N N . ILE A 1 95 ? 7.740 3.325 -17.851 1.00 89.31 95 ILE A N 1
ATOM 766 C CA . ILE A 1 95 ? 6.398 2.882 -18.226 1.00 89.31 95 ILE A CA 1
ATOM 767 C C . ILE A 1 95 ? 5.429 3.429 -17.179 1.00 89.31 95 ILE A C 1
ATOM 769 O O . ILE A 1 95 ? 5.532 3.095 -16.001 1.00 89.31 95 ILE A O 1
ATOM 773 N N . ALA A 1 96 ? 4.485 4.263 -17.612 1.00 90.81 96 ALA A N 1
ATOM 774 C CA . ALA A 1 96 ? 3.451 4.838 -16.760 1.00 90.81 96 ALA A CA 1
ATOM 775 C C . ALA A 1 96 ? 2.081 4.253 -17.123 1.00 90.81 96 ALA A C 1
ATOM 777 O O . ALA A 1 96 ? 1.593 4.441 -18.239 1.00 90.81 96 ALA A O 1
ATOM 778 N N . GLY A 1 97 ? 1.458 3.547 -16.178 1.00 91.00 97 GLY A N 1
ATOM 779 C CA . GLY A 1 97 ? 0.089 3.047 -16.301 1.00 91.00 97 GLY A CA 1
ATOM 780 C C . GLY A 1 97 ? -0.937 4.050 -15.770 1.00 91.00 97 GLY A C 1
ATOM 781 O O . GLY A 1 97 ? -0.762 4.609 -14.689 1.00 91.00 97 GLY A O 1
ATOM 782 N N . TYR A 1 98 ? -2.027 4.250 -16.509 1.00 92.06 98 TYR A N 1
ATOM 783 C CA . TYR A 1 98 ? -3.168 5.076 -16.108 1.00 92.06 98 TYR A CA 1
ATOM 784 C C . TYR A 1 98 ? -4.346 4.188 -15.724 1.00 92.06 98 TYR A C 1
ATOM 786 O O . TYR A 1 98 ? -4.739 3.312 -16.496 1.00 92.06 98 TYR A O 1
ATOM 794 N N . TYR A 1 99 ? -4.961 4.444 -14.573 1.00 90.06 99 TYR A N 1
ATOM 795 C CA . TYR A 1 99 ? -6.049 3.628 -14.034 1.00 90.06 99 TYR A CA 1
ATOM 796 C C . TYR A 1 99 ? -7.312 4.470 -13.838 1.00 90.06 99 TYR A C 1
ATOM 798 O O . TYR A 1 99 ? -7.234 5.622 -13.418 1.00 90.06 99 TYR A O 1
ATOM 806 N N . GLN A 1 100 ? -8.471 3.890 -14.154 1.00 84.62 100 GLN A N 1
ATOM 807 C CA . GLN A 1 100 ? -9.785 4.488 -13.908 1.00 84.62 100 GLN A CA 1
ATOM 808 C C . GLN A 1 100 ? -10.289 4.005 -12.547 1.00 84.62 100 GLN A C 1
ATOM 810 O O . GLN A 1 100 ? -11.097 3.080 -12.473 1.00 84.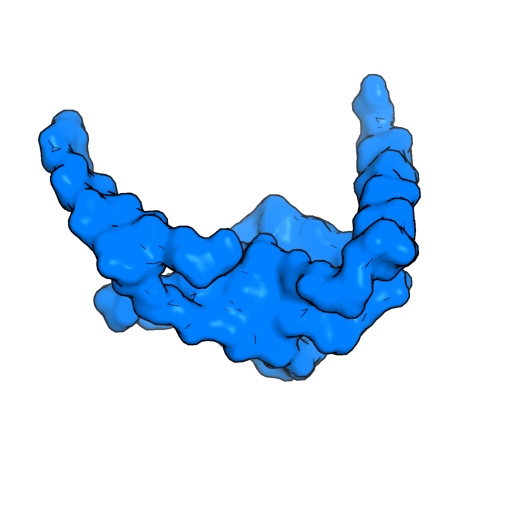62 100 GLN A O 1
ATOM 815 N N . ILE A 1 101 ? -9.717 4.573 -11.487 1.00 71.25 101 ILE A N 1
ATOM 816 C CA . ILE A 1 101 ? -10.070 4.309 -10.084 1.00 71.25 101 ILE A CA 1
ATOM 817 C C . ILE A 1 101 ? -10.775 5.519 -9.490 1.00 71.25 101 ILE A C 1
ATOM 819 O O . ILE A 1 101 ? -10.359 6.652 -9.823 1.00 71.25 101 ILE A O 1
#

Sequence (101 aa):
MIYEDKVSYAHQLIEQSLAEFGHPCIACSFGKDSMVVLDLVRRHRDDLPVVFHREPWQPHKYRFADAVIQHYGLRVYDFPPSATMVQDGGGEVEIAGYYQI

pLDDT: mean 94.23, std 5.38, range [62.81, 98.31]

Secondary structure (DSSP, 8-state):
--HHHHHHHHHHHHHHHHHH-SS--EE--SSHHHHHHHHHHHTT-S---EE----TT-GGGGHHHHHHHHHHT--EE----SEEEEEEETTEEEEEEE---

Foldseek 3Di:
DDPVVVLVVLLVVLVVVPVPDDQDAQAAQVPPVSVVNLVSNVVVPLQGEYEHEDDPVCCVVCPNVVVVCVVSVHHYDYDFAPDWDWDDDDNDIDIDGHHPD